Protein AF-A0A822YYG1-F1 (afdb_monomer)

Sequence (69 aa):
MGFLGWIFLVSIFLCFYASGSSSTDDFRQAFPIVEPDSGHTKLRLAREGLKAIERITTPIAAVANKFPP

Mean predic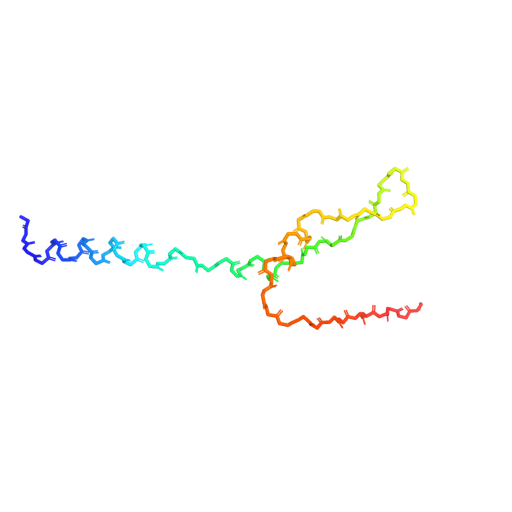ted aligned error: 12.57 Å

Structure (mmCIF, N/CA/C/O backbone):
data_AF-A0A822YYG1-F1
#
_entry.id   AF-A0A822YYG1-F1
#
loop_
_atom_site.group_PDB
_atom_site.id
_atom_site.type_symbol
_atom_site.label_atom_id
_atom_site.label_alt_id
_atom_site.label_comp_id
_atom_site.label_asym_id
_atom_site.label_entity_id
_atom_site.label_seq_id
_atom_site.pdbx_PDB_ins_code
_atom_site.Cartn_x
_atom_site.Cartn_y
_atom_site.Cartn_z
_atom_site.occupancy
_atom_site.B_iso_or_equiv
_atom_site.auth_seq_id
_atom_site.auth_comp_id
_atom_site.auth_asym_id
_atom_site.auth_atom_id
_atom_site.pdbx_PDB_model_num
ATOM 1 N N . MET A 1 1 ? 35.566 1.825 -38.684 1.00 59.25 1 MET A N 1
ATOM 2 C CA . MET A 1 1 ? 34.322 1.489 -37.954 1.00 59.25 1 MET A CA 1
ATOM 3 C C . MET A 1 1 ? 33.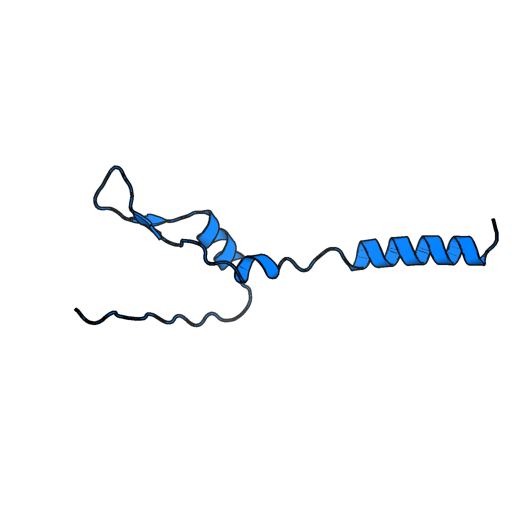189 1.580 -38.963 1.00 59.25 1 MET A C 1
ATOM 5 O O . MET A 1 1 ? 32.916 2.670 -39.439 1.00 59.25 1 MET A O 1
ATOM 9 N N . GLY A 1 2 ? 32.673 0.440 -39.432 1.00 82.94 2 GLY A N 1
ATOM 10 C CA . GLY A 1 2 ? 31.755 0.394 -40.580 1.00 82.94 2 GLY A CA 1
ATOM 11 C C . GLY A 1 2 ? 30.338 0.878 -40.258 1.00 82.94 2 GLY A C 1
ATOM 12 O O . GLY A 1 2 ? 29.933 0.882 -39.098 1.00 82.94 2 GLY A O 1
ATOM 13 N N . PHE A 1 3 ? 29.579 1.230 -41.300 1.00 79.31 3 PHE A N 1
ATOM 14 C CA . PHE A 1 3 ? 28.181 1.685 -41.241 1.00 79.31 3 PHE A CA 1
ATOM 15 C C . PHE A 1 3 ? 27.276 0.768 -40.395 1.00 79.31 3 PHE A C 1
ATOM 17 O O . PHE A 1 3 ? 26.496 1.253 -39.579 1.00 79.31 3 PHE A O 1
ATOM 24 N N . LEU A 1 4 ? 27.462 -0.557 -40.490 1.00 83.31 4 LEU A N 1
ATOM 25 C CA . LEU A 1 4 ? 26.753 -1.534 -39.650 1.00 83.31 4 LEU A CA 1
ATOM 26 C C . LEU A 1 4 ? 27.034 -1.369 -38.148 1.00 83.31 4 LEU A C 1
ATOM 28 O O . LEU A 1 4 ? 26.134 -1.555 -37.335 1.00 83.31 4 LEU A O 1
ATOM 32 N N . GLY A 1 5 ? 28.267 -1.017 -37.772 1.00 85.50 5 GLY A N 1
ATOM 33 C CA . GLY A 1 5 ? 28.647 -0.821 -36.372 1.00 85.50 5 GLY A CA 1
ATOM 34 C C . GLY A 1 5 ? 27.972 0.404 -35.759 1.00 85.50 5 GLY A C 1
ATOM 35 O O . GLY A 1 5 ? 27.549 0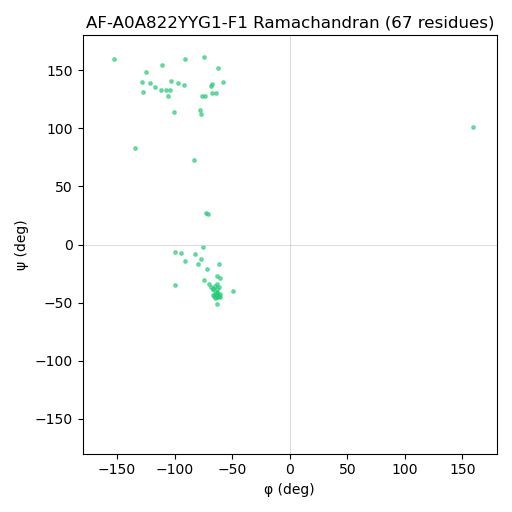.360 -34.609 1.00 85.50 5 GLY A O 1
ATOM 36 N N . TRP A 1 6 ? 27.802 1.471 -36.543 1.00 85.69 6 TRP A N 1
ATOM 37 C CA . TRP A 1 6 ? 27.069 2.660 -36.106 1.00 85.69 6 TRP A CA 1
ATOM 38 C C . TRP A 1 6 ? 25.581 2.365 -35.891 1.00 85.69 6 TRP A C 1
ATOM 40 O O . TRP A 1 6 ? 25.023 2.743 -34.867 1.00 85.69 6 TRP A O 1
ATOM 50 N N . ILE A 1 7 ? 24.960 1.616 -36.806 1.00 87.69 7 ILE A N 1
ATOM 51 C CA . ILE A 1 7 ? 23.559 1.188 -36.682 1.00 87.69 7 ILE A CA 1
ATOM 52 C C . ILE A 1 7 ? 23.356 0.328 -35.431 1.00 87.69 7 ILE A C 1
ATOM 54 O O . ILE A 1 7 ? 22.395 0.541 -34.696 1.00 87.69 7 ILE A O 1
ATOM 58 N N . PHE A 1 8 ? 24.277 -0.600 -35.152 1.00 86.69 8 PHE A N 1
ATOM 59 C CA . PHE A 1 8 ? 24.232 -1.422 -33.941 1.00 86.69 8 PHE A CA 1
ATOM 60 C C . PHE A 1 8 ? 24.308 -0.578 -32.666 1.00 86.69 8 PHE A C 1
ATOM 62 O O . PHE A 1 8 ? 23.515 -0.780 -31.750 1.00 86.69 8 PHE A O 1
ATOM 69 N N . LEU A 1 9 ? 25.220 0.398 -32.619 1.00 86.69 9 LEU A N 1
ATOM 70 C CA . LEU A 1 9 ? 25.354 1.298 -31.472 1.00 86.69 9 LEU A CA 1
ATOM 71 C C . LEU A 1 9 ? 24.095 2.146 -31.266 1.00 86.69 9 LEU A C 1
ATOM 73 O O . LEU A 1 9 ? 23.603 2.230 -30.144 1.00 86.69 9 LEU A O 1
ATOM 77 N N . VAL A 1 10 ? 23.539 2.714 -32.340 1.00 87.88 10 VAL A N 1
ATOM 78 C CA . VAL A 1 10 ? 22.293 3.495 -32.289 1.00 87.88 10 VAL A CA 1
ATOM 79 C C . VAL A 1 10 ? 21.117 2.623 -31.846 1.00 87.88 10 VAL A C 1
ATOM 81 O O . VAL A 1 10 ? 20.326 3.055 -31.014 1.00 87.88 10 VAL A O 1
ATOM 84 N N . SER A 1 11 ? 21.022 1.384 -32.336 1.00 86.44 11 SER A N 1
ATOM 85 C CA . SER A 1 11 ? 19.973 0.444 -31.932 1.00 86.44 11 SER A CA 1
ATOM 86 C C . SER A 1 11 ? 20.065 0.085 -30.450 1.00 86.44 11 SER A C 1
ATOM 88 O O . SER A 1 11 ? 19.040 0.072 -29.777 1.00 86.44 11 SER A O 1
ATOM 90 N N . ILE A 1 12 ? 21.266 -0.179 -29.923 1.00 86.56 12 ILE A N 1
ATOM 91 C CA . ILE A 1 12 ? 21.463 -0.475 -28.495 1.00 86.56 12 ILE A CA 1
ATOM 92 C C . ILE A 1 12 ? 21.067 0.735 -27.646 1.00 86.56 12 ILE A C 1
ATOM 94 O O . ILE A 1 12 ? 20.344 0.582 -26.662 1.00 86.56 12 ILE A O 1
ATOM 98 N N . PHE A 1 13 ? 21.492 1.935 -28.049 1.00 82.31 13 PHE A N 1
ATOM 99 C CA . PHE A 1 13 ? 21.154 3.174 -27.351 1.00 82.31 13 PHE A CA 1
ATOM 100 C C . PHE A 1 13 ? 19.638 3.414 -27.341 1.00 82.31 13 PHE A C 1
ATOM 102 O O . PHE A 1 13 ? 19.063 3.710 -26.298 1.00 82.31 13 PHE A O 1
ATOM 109 N N . LEU A 1 14 ? 18.974 3.208 -28.481 1.00 83.19 14 LEU A N 1
ATOM 110 C CA . LEU A 1 14 ? 17.529 3.367 -28.622 1.00 83.19 14 LEU A CA 1
ATOM 111 C C . LEU A 1 14 ? 16.746 2.349 -27.780 1.00 83.19 14 LEU A C 1
ATOM 113 O O . LEU A 1 14 ? 15.783 2.726 -27.116 1.00 83.19 14 LEU A O 1
ATOM 117 N N . CYS A 1 15 ? 17.179 1.085 -27.747 1.00 80.94 15 CYS A N 1
ATOM 118 C CA . CYS A 1 15 ? 16.569 0.062 -26.896 1.00 80.94 15 CYS A CA 1
ATOM 119 C C . CYS A 1 15 ? 16.710 0.399 -25.405 1.00 80.94 15 CYS A C 1
ATOM 121 O O . CYS A 1 15 ? 15.770 0.194 -24.643 1.00 80.94 15 CYS A O 1
ATOM 123 N N . PHE A 1 16 ? 17.852 0.951 -24.983 1.00 74.25 16 PHE A N 1
ATOM 124 C CA . PHE A 1 16 ? 18.068 1.362 -23.593 1.00 74.25 16 PHE A CA 1
ATOM 125 C C . PHE A 1 16 ? 17.164 2.537 -23.193 1.00 74.25 16 PHE A C 1
ATOM 127 O O . PHE A 1 16 ? 16.619 2.549 -22.091 1.00 74.25 16 PHE A O 1
ATOM 134 N N . TYR A 1 17 ? 16.954 3.487 -24.110 1.00 69.06 17 TYR A N 1
ATOM 135 C CA . TYR A 1 17 ? 16.003 4.587 -23.930 1.00 69.06 17 TYR A CA 1
ATOM 136 C C . TYR A 1 17 ? 14.547 4.106 -23.888 1.00 69.06 17 TYR A C 1
ATOM 138 O O . T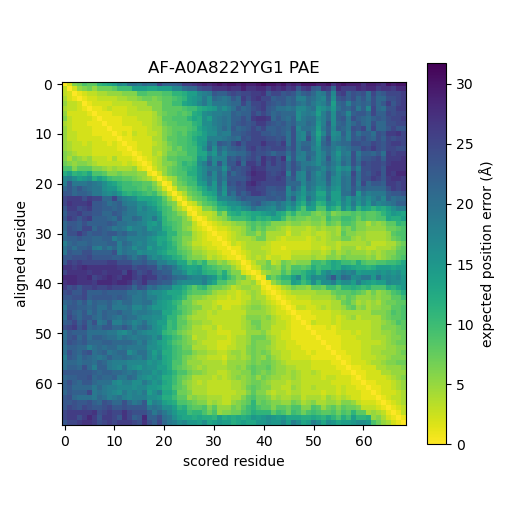YR A 1 17 ? 13.761 4.621 -23.099 1.00 69.06 17 TYR A O 1
ATOM 146 N N . ALA A 1 18 ? 14.186 3.113 -24.704 1.00 64.94 18 ALA A N 1
ATOM 147 C CA . ALA A 1 18 ? 12.833 2.560 -24.742 1.00 64.94 18 ALA A CA 1
ATOM 148 C C . ALA A 1 18 ? 12.507 1.665 -23.529 1.00 64.94 18 ALA A C 1
ATOM 150 O O . ALA A 1 18 ? 11.360 1.628 -23.094 1.00 64.94 18 ALA A O 1
ATOM 151 N N . SER A 1 19 ? 13.502 0.984 -22.949 1.00 64.81 19 SER A N 1
ATOM 152 C CA . SER A 1 19 ? 13.333 0.147 -21.746 1.00 64.81 19 SER A CA 1
ATOM 153 C C . SER A 1 19 ? 13.185 0.940 -20.439 1.00 64.81 19 SER A C 1
ATOM 155 O O . SER A 1 19 ? 12.986 0.354 -19.375 1.00 64.81 19 SER A O 1
ATOM 157 N N . GLY A 1 20 ? 13.269 2.271 -20.482 1.00 59.38 20 GLY A N 1
ATOM 158 C CA . GLY A 1 20 ? 13.094 3.132 -19.318 1.00 59.38 20 GLY A CA 1
ATOM 159 C C . GLY A 1 20 ? 11.628 3.427 -19.012 1.00 59.38 20 GLY A C 1
ATOM 160 O O . GLY A 1 20 ? 11.197 4.546 -19.252 1.00 59.38 20 GLY A O 1
ATOM 161 N N . SER A 1 21 ? 10.876 2.451 -18.490 1.00 61.31 21 SER A N 1
ATOM 162 C CA . SER A 1 21 ? 9.809 2.641 -17.484 1.00 61.31 21 SER A CA 1
ATOM 163 C C . SER A 1 21 ? 8.833 1.460 -17.479 1.00 61.31 21 SER A C 1
ATOM 165 O O . SER A 1 21 ? 7.887 1.400 -18.263 1.00 61.31 21 SER A O 1
ATOM 167 N N . SER A 1 22 ? 9.000 0.564 -16.511 1.00 55.22 22 SER A N 1
ATOM 168 C CA . SER A 1 22 ? 7.871 -0.178 -15.953 1.00 55.22 22 SER A CA 1
ATOM 169 C C . SER A 1 22 ? 7.995 -0.157 -14.433 1.00 55.22 22 SER A C 1
ATOM 171 O O . SER A 1 22 ? 8.516 -1.082 -13.819 1.00 55.22 22 SER A O 1
ATOM 173 N N . SER A 1 23 ? 7.532 0.927 -13.809 1.00 55.56 23 SER A N 1
ATOM 174 C CA . SER A 1 23 ? 7.448 1.105 -12.348 1.00 55.56 23 SER A CA 1
ATOM 175 C C . SER A 1 23 ? 6.367 0.231 -11.686 1.00 55.56 23 SER A C 1
ATOM 177 O O . SER A 1 23 ? 5.806 0.591 -10.653 1.00 55.56 23 SER A O 1
ATOM 179 N N . THR A 1 24 ? 6.019 -0.903 -12.296 1.00 55.09 24 THR A N 1
ATOM 180 C CA . THR A 1 24 ? 4.893 -1.752 -11.881 1.00 55.09 24 THR A CA 1
ATOM 181 C C . THR A 1 24 ? 5.318 -2.885 -10.940 1.00 55.09 24 THR A C 1
ATOM 183 O O . THR A 1 24 ? 4.456 -3.553 -10.375 1.00 55.09 24 THR A O 1
ATOM 186 N N . ASP A 1 25 ? 6.618 -3.085 -10.705 1.00 56.38 25 ASP A N 1
ATOM 187 C CA . ASP A 1 25 ? 7.097 -4.088 -9.742 1.00 56.38 25 ASP A CA 1
ATOM 188 C C . ASP A 1 25 ? 6.855 -3.697 -8.270 1.00 56.38 25 ASP A C 1
ATOM 190 O O . ASP A 1 25 ? 6.726 -4.585 -7.426 1.00 56.38 25 ASP A O 1
ATOM 194 N N . ASP A 1 26 ? 6.670 -2.405 -7.959 1.00 59.41 26 ASP A N 1
ATOM 195 C CA . ASP A 1 26 ? 6.449 -1.921 -6.582 1.00 59.41 26 ASP A CA 1
ATOM 196 C C . ASP A 1 26 ? 5.153 -2.474 -5.948 1.00 59.41 26 ASP A C 1
ATOM 198 O O . ASP A 1 26 ? 5.067 -2.634 -4.731 1.00 59.41 26 ASP A O 1
ATOM 202 N N . PHE A 1 27 ? 4.141 -2.817 -6.754 1.00 65.44 27 PHE A N 1
ATOM 203 C CA . PHE A 1 27 ? 2.842 -3.297 -6.255 1.00 65.44 27 PHE A CA 1
ATOM 204 C C . PHE A 1 27 ? 2.814 -4.788 -5.899 1.00 65.44 27 PHE A C 1
ATOM 206 O O . PHE A 1 27 ? 1.824 -5.270 -5.351 1.00 65.44 27 PHE A O 1
ATOM 213 N N . ARG A 1 28 ? 3.870 -5.546 -6.222 1.00 74.75 28 ARG A N 1
ATOM 214 C CA . ARG A 1 28 ? 3.945 -6.981 -5.898 1.00 74.75 28 ARG A CA 1
ATOM 215 C C . ARG A 1 28 ? 4.347 -7.234 -4.448 1.00 74.75 28 ARG A C 1
ATOM 217 O O . ARG A 1 28 ? 4.160 -8.342 -3.949 1.00 74.75 28 ARG A O 1
ATOM 224 N N . GLN A 1 29 ? 4.892 -6.221 -3.781 1.00 78.56 29 GLN A N 1
ATOM 225 C CA . GLN A 1 29 ? 5.269 -6.266 -2.379 1.00 78.56 29 GLN A CA 1
ATOM 226 C C . GLN A 1 29 ? 4.162 -5.658 -1.512 1.00 78.56 29 GLN A C 1
ATOM 228 O O . GLN A 1 29 ? 3.584 -4.627 -1.846 1.00 78.56 29 GLN A O 1
ATOM 233 N N . ALA A 1 30 ? 3.880 -6.285 -0.369 1.00 81.62 30 ALA A N 1
ATOM 234 C CA . ALA A 1 30 ? 2.977 -5.703 0.615 1.00 81.62 30 ALA A CA 1
ATOM 235 C C . ALA A 1 30 ? 3.609 -4.449 1.238 1.00 81.62 30 ALA A C 1
ATOM 237 O O . ALA A 1 30 ? 4.741 -4.492 1.721 1.00 81.62 30 ALA A O 1
ATOM 238 N N . PHE A 1 31 ? 2.853 -3.355 1.268 1.00 83.62 31 PHE A N 1
ATOM 239 C CA . PHE A 1 31 ? 3.224 -2.118 1.946 1.00 83.62 31 PHE A CA 1
ATOM 240 C C . PHE A 1 31 ? 2.169 -1.766 3.002 1.00 83.62 31 PHE A C 1
ATO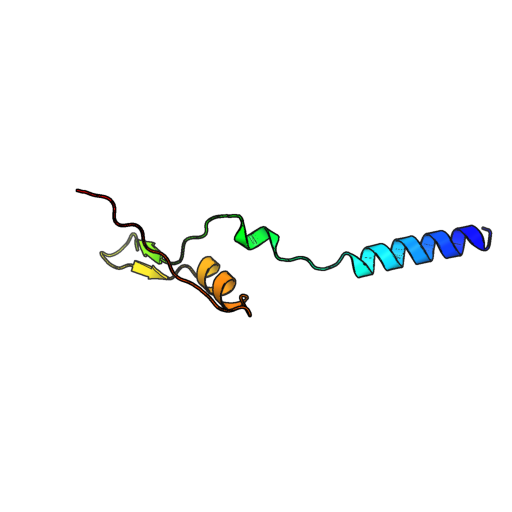M 242 O O . PHE A 1 31 ? 0.969 -1.924 2.750 1.00 83.62 31 PHE A O 1
ATOM 249 N N . PRO A 1 32 ? 2.575 -1.298 4.194 1.00 84.12 32 PRO A N 1
ATOM 250 C CA . PRO A 1 32 ? 1.619 -0.822 5.179 1.00 84.12 32 PRO A CA 1
ATOM 251 C C . PRO A 1 32 ? 0.957 0.464 4.667 1.00 84.12 32 PRO A C 1
ATOM 253 O O . PRO A 1 32 ? 1.614 1.336 4.102 1.00 84.12 32 PRO A O 1
ATOM 256 N N . ILE A 1 33 ? -0.357 0.580 4.859 1.00 88.06 33 ILE A N 1
ATOM 257 C CA . ILE A 1 33 ? -1.116 1.828 4.636 1.00 88.06 33 ILE A CA 1
ATOM 258 C C . ILE A 1 33 ? -1.343 2.532 5.978 1.00 88.06 33 ILE A C 1
ATOM 260 O O . ILE A 1 33 ? -1.308 3.758 6.070 1.00 88.06 33 ILE A O 1
ATOM 264 N N . VAL A 1 34 ? -1.536 1.742 7.033 1.00 89.06 34 VAL A N 1
ATOM 265 C CA . VAL A 1 34 ? -1.669 2.194 8.415 1.00 89.06 34 VAL A CA 1
ATOM 266 C C . VAL A 1 34 ? -0.695 1.420 9.293 1.00 89.06 34 VAL A C 1
ATOM 268 O O . VAL A 1 34 ? -0.516 0.215 9.122 1.00 89.06 34 VAL A O 1
ATOM 271 N N . GLU A 1 35 ? -0.082 2.116 10.237 1.00 87.81 35 GLU A N 1
ATOM 272 C CA . GLU A 1 35 ? 0.847 1.563 11.216 1.00 87.81 35 GLU A CA 1
ATOM 273 C C . GLU A 1 35 ? 0.375 1.907 12.630 1.00 87.81 35 GLU A C 1
ATOM 275 O O . GLU A 1 35 ? -0.214 2.975 12.837 1.00 87.81 35 GLU A O 1
ATOM 280 N N . PRO A 1 36 ? 0.635 1.043 13.622 1.00 85.38 36 PRO A N 1
ATOM 281 C CA . PRO A 1 36 ? 0.463 1.422 15.014 1.00 85.38 36 PRO A CA 1
ATOM 282 C C . PRO A 1 36 ? 1.442 2.548 15.361 1.00 85.38 36 PRO A C 1
ATOM 284 O O . PRO A 1 36 ? 2.639 2.462 15.082 1.00 85.38 36 PRO A O 1
ATOM 287 N N . ASP A 1 37 ? 0.940 3.613 15.978 1.00 83.88 37 ASP A N 1
ATOM 288 C CA . ASP A 1 37 ? 1.793 4.657 16.526 1.00 83.88 37 ASP A CA 1
ATOM 289 C C . ASP A 1 37 ? 2.400 4.161 17.844 1.00 83.88 37 ASP A C 1
ATOM 291 O O . ASP A 1 37 ? 1.698 3.971 18.831 1.00 83.88 37 ASP A O 1
ATOM 295 N N . SER A 1 38 ? 3.712 3.930 17.887 1.00 74.12 38 SER A N 1
ATOM 296 C CA . SER A 1 38 ? 4.377 3.379 19.076 1.00 74.12 38 SER A CA 1
ATOM 297 C C . SER A 1 38 ? 4.260 4.273 20.319 1.00 74.12 38 SER A C 1
ATOM 299 O O . SER A 1 38 ? 4.518 3.803 21.424 1.00 74.12 38 SER A O 1
ATOM 301 N N . GLY A 1 39 ? 3.899 5.552 20.160 1.00 79.12 39 GLY A N 1
ATOM 302 C CA . GLY A 1 39 ? 3.683 6.483 21.270 1.00 79.12 39 GLY A CA 1
ATOM 303 C C . GLY A 1 39 ? 2.246 6.538 21.800 1.00 79.12 39 GLY A C 1
ATOM 304 O O . GLY A 1 39 ? 2.025 7.107 22.870 1.00 79.12 39 GLY A O 1
ATOM 305 N N . HIS A 1 40 ? 1.259 5.988 21.080 1.00 69.88 40 HIS A N 1
ATOM 306 C CA . HIS A 1 40 ? -0.164 6.247 21.333 1.00 69.88 40 HIS A CA 1
ATOM 307 C C . HIS A 1 40 ? -1.075 5.084 20.892 1.00 69.88 40 HIS A C 1
ATOM 309 O O . HIS A 1 40 ? -0.755 4.327 19.991 1.00 69.88 40 HIS A O 1
ATOM 315 N N . THR A 1 41 ? -2.303 4.992 21.415 1.00 76.06 41 THR A N 1
ATOM 316 C CA . THR A 1 41 ? -3.337 4.045 20.918 1.00 76.06 41 THR A CA 1
ATOM 317 C C . THR A 1 41 ? -3.929 4.463 19.556 1.00 76.06 41 THR A C 1
ATOM 319 O O . THR A 1 41 ? -5.095 4.201 19.264 1.00 76.06 41 THR A O 1
ATOM 322 N N . LYS A 1 42 ? -3.178 5.196 18.729 1.00 83.56 42 LYS A N 1
ATOM 323 C CA . LYS A 1 42 ? -3.641 5.740 17.447 1.00 83.56 42 LYS A CA 1
ATOM 324 C C . LYS A 1 42 ? -2.941 5.037 16.290 1.00 83.56 42 LYS A C 1
ATOM 326 O O . LYS A 1 42 ? -1.837 4.523 16.431 1.00 83.56 42 LYS A O 1
ATOM 331 N N . LEU A 1 43 ? -3.601 5.024 15.138 1.00 87.62 43 LEU A N 1
ATOM 332 C CA . LEU A 1 43 ? -3.002 4.577 13.886 1.00 87.62 43 LEU A CA 1
ATOM 333 C C . LEU A 1 43 ? -2.403 5.781 13.162 1.00 87.62 43 LEU A C 1
ATOM 335 O O . LEU A 1 43 ? -3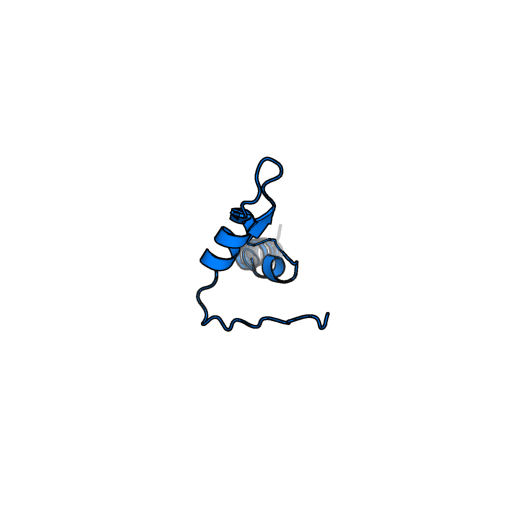.027 6.842 13.089 1.00 87.62 43 LEU A O 1
ATOM 339 N N . ARG A 1 44 ? -1.210 5.605 12.604 1.00 87.06 44 ARG A N 1
ATOM 340 C CA . ARG A 1 44 ? -0.562 6.571 11.719 1.00 87.06 44 ARG A CA 1
ATOM 341 C C . ARG A 1 44 ? -0.681 6.089 10.278 1.00 87.06 44 ARG A C 1
ATOM 343 O O . ARG A 1 44 ? -0.529 4.902 10.014 1.00 87.06 44 ARG A O 1
ATOM 350 N N . LEU A 1 45 ? -0.924 7.004 9.341 1.00 88.00 45 LEU A N 1
ATOM 351 C CA . LEU A 1 45 ? -0.843 6.680 7.917 1.00 88.00 45 LEU A CA 1
ATOM 352 C C . LEU A 1 45 ? 0.625 6.528 7.499 1.00 88.00 45 LEU A C 1
ATOM 354 O O . LEU A 1 45 ? 1.430 7.435 7.726 1.00 88.00 45 LEU A O 1
ATOM 358 N N . ALA A 1 46 ? 0.956 5.411 6.863 1.00 87.69 46 ALA A N 1
ATOM 359 C CA . ALA A 1 46 ? 2.261 5.207 6.251 1.00 87.69 46 ALA A CA 1
ATOM 360 C C . ALA A 1 46 ? 2.337 6.001 4.937 1.00 87.69 46 ALA A C 1
ATOM 362 O O . ALA A 1 46 ? 1.456 5.908 4.076 1.00 87.69 46 ALA A O 1
ATOM 363 N N . ARG A 1 47 ? 3.384 6.818 4.777 1.00 86.38 47 ARG A N 1
ATOM 364 C CA . ARG A 1 47 ? 3.527 7.702 3.604 1.00 86.38 47 ARG A CA 1
ATOM 365 C C . ARG A 1 47 ? 3.823 6.911 2.337 1.00 86.38 47 ARG A C 1
ATOM 367 O O . ARG A 1 47 ? 3.395 7.300 1.255 1.00 86.38 47 ARG A O 1
ATOM 374 N N . GLU A 1 48 ? 4.565 5.827 2.482 1.00 83.12 48 GLU A N 1
ATOM 375 C CA . GLU A 1 48 ? 5.007 4.938 1.420 1.00 83.12 48 GLU A CA 1
ATOM 376 C C . GLU A 1 48 ? 3.798 4.281 0.748 1.00 83.12 48 GLU A C 1
ATOM 378 O O . GLU A 1 48 ? 3.630 4.409 -0.466 1.00 83.12 48 GLU A O 1
ATOM 383 N N . GLY A 1 49 ? 2.899 3.685 1.539 1.00 83.19 49 GLY A N 1
ATOM 384 C CA . GLY A 1 49 ? 1.684 3.061 1.019 1.00 83.19 49 GLY A CA 1
ATOM 385 C C . GLY A 1 49 ? 0.716 4.054 0.381 1.00 83.19 49 GLY A C 1
ATOM 386 O O . GLY A 1 49 ? 0.111 3.752 -0.646 1.00 83.19 49 GLY A O 1
ATOM 387 N N . LEU A 1 50 ? 0.615 5.272 0.925 1.00 87.81 50 LEU A N 1
ATOM 388 C CA . LEU A 1 50 ? -0.233 6.310 0.339 1.00 87.81 50 LEU A CA 1
ATOM 389 C C . LEU A 1 50 ? 0.269 6.757 -1.040 1.00 87.81 50 LEU A C 1
ATOM 391 O O . LEU A 1 50 ? -0.524 6.849 -1.973 1.00 87.81 50 LEU A O 1
ATOM 395 N N . LYS A 1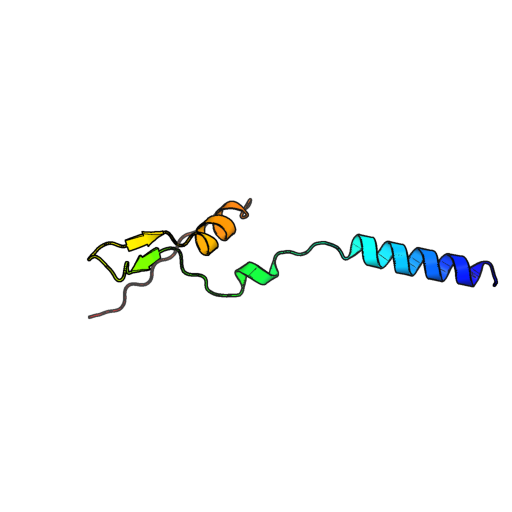 51 ? 1.580 6.979 -1.191 1.00 86.88 51 LYS A N 1
ATOM 396 C CA . LYS A 1 51 ? 2.182 7.339 -2.485 1.00 86.88 51 LYS A CA 1
ATOM 397 C C . LYS A 1 51 ? 2.026 6.231 -3.523 1.00 86.88 51 LYS A C 1
ATOM 399 O O . LYS A 1 51 ? 1.900 6.524 -4.708 1.00 86.88 51 LYS A O 1
ATOM 404 N N . ALA A 1 52 ? 2.054 4.968 -3.097 1.00 84.06 52 ALA A N 1
ATOM 405 C CA . ALA A 1 52 ? 1.799 3.844 -3.989 1.00 84.06 52 ALA A CA 1
ATOM 406 C C . ALA A 1 52 ? 0.354 3.875 -4.510 1.00 84.06 52 ALA A C 1
ATOM 408 O O . ALA A 1 52 ? 0.143 3.779 -5.715 1.00 84.06 52 ALA A O 1
ATOM 409 N N . ILE A 1 53 ? -0.628 4.094 -3.628 1.00 86.62 53 ILE A N 1
ATOM 410 C CA . ILE A 1 53 ? -2.045 4.209 -4.009 1.00 86.62 53 ILE A CA 1
ATOM 411 C C . ILE A 1 53 ? -2.286 5.422 -4.916 1.00 86.62 53 ILE A C 1
ATOM 413 O O . ILE A 1 53 ? -3.008 5.307 -5.900 1.00 86.62 53 ILE A O 1
ATOM 417 N N . GLU A 1 54 ? -1.651 6.561 -4.632 1.00 87.75 54 GLU A N 1
ATOM 418 C CA . GLU A 1 54 ? -1.772 7.791 -5.431 1.00 87.75 54 GLU A CA 1
ATOM 419 C C . GLU A 1 54 ? -1.310 7.607 -6.889 1.00 87.75 54 GLU A C 1
ATOM 421 O O . GLU A 1 54 ? -1.823 8.261 -7.793 1.00 87.75 54 GLU A O 1
ATOM 426 N N . ARG A 1 55 ? -0.369 6.688 -7.142 1.00 87.44 55 ARG A N 1
ATOM 427 C CA . ARG A 1 55 ? 0.113 6.363 -8.495 1.00 87.44 55 ARG A CA 1
ATOM 428 C C . ARG A 1 55 ? -0.850 5.482 -9.299 1.00 87.44 55 ARG A C 1
ATOM 430 O O . ARG A 1 55 ? -0.637 5.316 -10.500 1.00 87.44 55 ARG A O 1
ATOM 437 N N . ILE A 1 56 ? -1.868 4.889 -8.672 1.00 86.81 56 ILE A N 1
ATOM 438 C CA . ILE A 1 56 ? -2.826 4.011 -9.351 1.00 86.81 56 ILE A CA 1
ATOM 439 C C . ILE A 1 56 ? -3.831 4.873 -10.118 1.00 86.81 56 ILE A C 1
ATOM 441 O O . ILE A 1 56 ? -4.617 5.612 -9.534 1.00 86.81 56 ILE A O 1
ATOM 445 N N . THR A 1 57 ? -3.828 4.752 -11.443 1.00 91.00 57 THR A N 1
ATOM 446 C CA . THR A 1 57 ? -4.758 5.466 -12.336 1.00 91.00 57 THR A CA 1
ATOM 447 C C . THR A 1 57 ? -5.933 4.604 -12.796 1.00 91.00 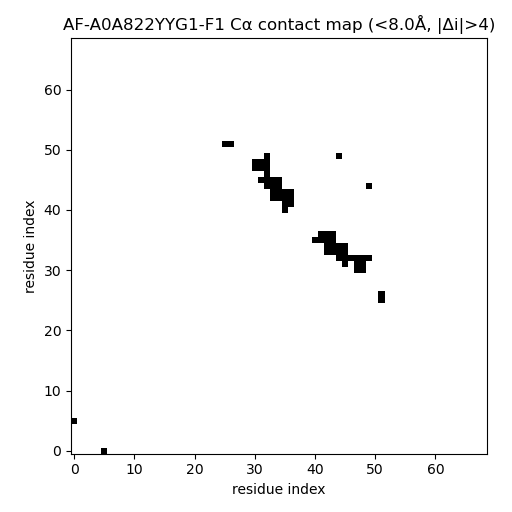57 THR A C 1
ATOM 449 O O . THR A 1 57 ? -6.847 5.093 -13.460 1.00 91.00 57 THR A O 1
ATOM 452 N N . THR A 1 58 ? -5.922 3.315 -12.457 1.00 89.94 58 THR A N 1
ATOM 453 C CA . THR A 1 58 ? -6.981 2.356 -12.775 1.00 89.94 58 THR A CA 1
ATOM 454 C C . THR A 1 58 ? -8.026 2.286 -11.651 1.00 89.94 58 THR A C 1
ATOM 456 O O . THR A 1 58 ? -7.743 2.669 -10.515 1.00 89.94 58 THR A O 1
ATOM 459 N N . PRO A 1 59 ? -9.250 1.793 -11.924 1.00 93.19 59 PRO A N 1
ATOM 460 C CA . PRO A 1 59 ? -10.255 1.590 -10.881 1.00 93.19 59 PRO A CA 1
ATOM 461 C C . PRO A 1 59 ? -9.765 0.653 -9.766 1.00 93.19 59 PRO A C 1
ATOM 463 O O . PRO A 1 59 ? -9.144 -0.374 -10.038 1.00 93.19 59 PRO A O 1
ATOM 466 N N . ILE A 1 60 ? -10.088 0.989 -8.514 1.00 88.25 60 ILE A N 1
ATOM 467 C CA . ILE A 1 60 ? -9.653 0.257 -7.317 1.00 88.25 60 ILE A CA 1
ATOM 468 C C . ILE A 1 60 ? -10.815 -0.575 -6.762 1.00 88.25 60 ILE A C 1
ATOM 470 O O . ILE A 1 60 ? -11.917 -0.062 -6.572 1.00 88.25 60 ILE A O 1
ATOM 474 N N . ALA A 1 61 ? -10.549 -1.843 -6.440 1.00 91.75 61 ALA A N 1
ATOM 475 C CA . ALA A 1 61 ? -11.438 -2.698 -5.657 1.00 91.75 61 ALA A CA 1
ATOM 476 C C . ALA A 1 61 ? -10.802 -2.990 -4.288 1.00 91.75 61 ALA A C 1
ATOM 478 O O . ALA A 1 61 ? -9.624 -3.339 -4.215 1.00 91.75 61 ALA A O 1
ATOM 479 N N . ALA A 1 62 ? -11.574 -2.856 -3.207 1.00 90.50 62 ALA A N 1
ATOM 480 C CA . ALA A 1 62 ? -11.111 -3.099 -1.841 1.00 90.50 62 ALA A CA 1
ATOM 481 C C . ALA A 1 62 ? -11.711 -4.396 -1.283 1.00 90.50 62 ALA A C 1
ATOM 483 O O . ALA A 1 62 ? -12.919 -4.614 -1.368 1.00 90.50 62 ALA A O 1
ATOM 484 N N . VAL A 1 63 ? -10.868 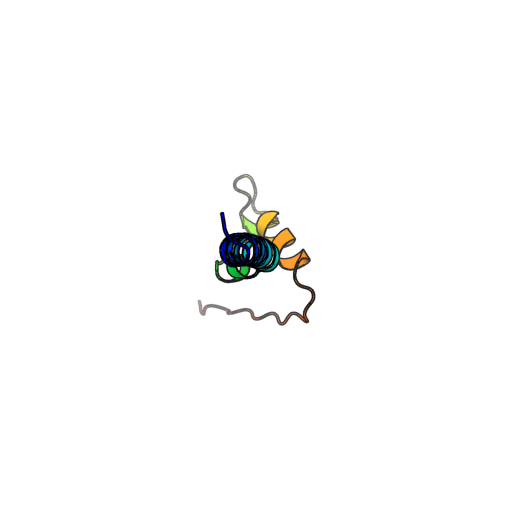-5.239 -0.682 1.00 91.06 63 VAL A N 1
ATOM 485 C CA . VAL A 1 63 ? -11.266 -6.500 -0.044 1.00 91.06 63 VAL A CA 1
ATOM 486 C C . VAL A 1 63 ? -10.717 -6.516 1.377 1.00 91.06 63 VAL A C 1
ATOM 488 O O . VAL A 1 63 ? -9.540 -6.240 1.594 1.00 91.06 63 VAL A O 1
ATOM 491 N N . ALA A 1 64 ? -11.567 -6.848 2.345 1.00 90.44 64 ALA A N 1
ATOM 492 C CA . ALA A 1 64 ? -11.172 -7.037 3.733 1.00 90.44 64 ALA A CA 1
ATOM 493 C C . ALA A 1 64 ? -11.435 -8.486 4.141 1.00 90.44 64 ALA A C 1
ATOM 495 O O . ALA A 1 64 ? -12.497 -9.035 3.848 1.00 90.44 64 ALA A O 1
ATOM 496 N N . ASN A 1 65 ? -10.475 -9.089 4.838 1.00 90.94 65 ASN A N 1
ATOM 497 C CA . ASN A 1 65 ? -10.646 -10.393 5.459 1.00 90.94 65 ASN A CA 1
ATOM 498 C C . ASN A 1 65 ? -10.804 -10.207 6.970 1.00 90.94 65 ASN A C 1
ATOM 500 O O . ASN A 1 65 ? -9.975 -9.557 7.609 1.00 90.94 65 ASN A O 1
ATOM 504 N N . LYS A 1 66 ? -11.865 -10.777 7.540 1.00 92.00 66 LYS A N 1
ATOM 505 C CA . LYS A 1 66 ? -12.080 -10.808 8.984 1.00 92.00 66 LYS A CA 1
ATOM 506 C C . LYS A 1 66 ? -11.672 -12.183 9.489 1.00 92.00 66 LYS A C 1
ATOM 508 O O . LYS A 1 66 ? -12.326 -13.172 9.169 1.00 92.00 66 LYS A O 1
ATOM 513 N N . PHE A 1 67 ? -10.620 -12.235 10.299 1.00 88.75 67 PHE A N 1
ATOM 514 C CA . PHE A 1 67 ? -10.267 -13.472 10.983 1.00 88.75 67 PHE A CA 1
ATOM 515 C C . PHE A 1 67 ? -11.337 -13.822 12.032 1.00 88.75 67 PHE A C 1
ATOM 517 O O . PHE A 1 67 ? -11.816 -12.918 12.730 1.00 88.75 67 PHE A O 1
ATOM 524 N N . PRO A 1 68 ? -11.757 -15.100 12.116 1.00 81.38 68 PRO A N 1
ATOM 525 C CA . PRO A 1 68 ? -12.609 -15.564 13.204 1.00 81.38 68 PRO A CA 1
ATOM 526 C C . PRO A 1 68 ? -11.879 -15.418 14.553 1.00 81.38 68 PRO A C 1
ATOM 528 O O . PRO A 1 68 ? -10.645 -15.418 14.562 1.00 81.38 68 PRO A O 1
ATOM 531 N N . PRO A 1 69 ? -12.631 -15.232 15.656 1.00 77.94 69 PRO A N 1
ATOM 532 C CA . PRO A 1 69 ? -12.064 -15.078 16.995 1.00 77.94 69 PRO A CA 1
ATOM 533 C C . PRO A 1 69 ? -11.327 -16.332 17.474 1.00 77.94 69 PRO A C 1
ATOM 535 O O . PRO A 1 69 ? -11.715 -17.447 17.053 1.00 77.94 69 PRO A O 1
#

Secondary structure (DSSP, 8-state):
--HHHHHHHHHHHHHHHHT---TTGGGGS---SEEE-TTSSSEEEPHHHHHHHHT--S-----------

Radius of gyration: 22.29 Å; Cα contacts (8 Å, |Δi|>4): 30; chains: 1; bounding box: 47×23×63 Å

Nearest PDB structures (foldseek):
  2ytp-assembly1_A  TM=2.615E-01  e=6.948E+00  Homo sapiens

Solvent-accessible surface area (backbone atoms only — not comparable to full-atom values): 4682 Å² total; per-residue (Å²): 135,55,74,69,57,54,52,51,54,52,50,53,53,50,50,58,62,69,67,71,77,76,85,66,68,69,74,78,53,93,66,57,52,64,40,80,35,92,90,51,103,45,76,38,75,34,66,68,30,48,54,55,57,71,69,57,87,66,93,86,84,89,84,85,85,81,79,81,133

Organism: Nelumbo nucifera (NCBI:txid4432)

pLDDT: mean 80.76, std 10.49, range [55.09, 93.19]

Foldseek 3Di:
DDPVVVVVVVVVVVVVVVPPDDPPVVVVDDDDQWDCDPVDNDIDGDPSVVVVVVPDPDDDDDDDDDDDD